Protein AF-A0A376IZP6-F1 (afdb_monomer_lite)

InterPro domains:
  IPR001303 Class II aldolase/adducin N-terminal [PF00596] (39-88)
  IPR036409 Class II aldolase/adducin N-terminal domain superfamily [G3DSA:3.40.225.10] (9-110)
  IPR036409 Class II aldolase/adducin N-terminal domain superfamily [SSF53639] (37-109)
  IPR050197 Aldolase class II family, sugar metabolism enzymes [PTHR22789] (29-108)

Foldseek 3Di:
DDDPPPPPCPVPNVPPPPAEAEDAPPPPVPAPVRDADPPPPVVVVVVCVVCVVPHQKYQRVPPGIDGDDPDPVRRVVVVVVVVVVVVVCVVCPPPDDDDDDPVSVVVVVD

Sequence (110 aa):
MVDGAFLPARAGQQQRYSSVHTIRGDADGKCPAGALLPTGDKRIAQDLAELAADNQAFLLANHGPVVCGESLQEAANNMEELEETAKLIFILGDRPIRYLTAGEIAELRS

Structure (mmCIF, N/CA/C/O backbone):
data_AF-A0A376IZP6-F1
#
_entry.id   AF-A0A376IZP6-F1
#
loop_
_atom_site.group_PDB
_atom_site.id
_atom_site.type_symbol
_atom_site.label_atom_id
_atom_site.label_alt_id
_atom_site.label_comp_id
_atom_site.label_asym_id
_atom_site.label_entity_id
_atom_site.label_seq_id
_atom_site.pdbx_PDB_ins_code
_atom_site.Cartn_x
_atom_site.Cartn_y
_atom_site.Cartn_z
_atom_site.occupancy
_atom_site.B_iso_or_equiv
_atom_site.auth_seq_id
_atom_site.auth_comp_id
_atom_site.auth_asym_id
_atom_site.auth_atom_id
_atom_site.pdbx_PDB_model_num
ATOM 1 N N . MET A 1 1 ? 20.760 -18.904 -16.071 1.00 33.94 1 MET A N 1
ATOM 2 C CA . MET A 1 1 ? 21.422 -18.217 -14.940 1.00 33.94 1 MET A CA 1
ATOM 3 C C . MET A 1 1 ? 21.884 -16.883 -15.510 1.00 33.94 1 MET A C 1
ATOM 5 O O . MET A 1 1 ? 22.925 -16.839 -16.133 1.00 33.94 1 MET A O 1
ATOM 9 N N . VAL A 1 2 ? 21.058 -15.847 -15.598 1.00 30.42 2 VAL A N 1
ATOM 10 C CA . VAL A 1 2 ? 20.126 -15.260 -14.628 1.00 30.42 2 VAL A CA 1
ATOM 11 C C . VAL A 1 2 ? 18.837 -14.822 -15.341 1.00 30.42 2 VAL A C 1
ATOM 13 O O . VAL A 1 2 ? 18.916 -14.214 -16.398 1.00 30.42 2 VAL A O 1
ATOM 16 N N . ASP A 1 3 ? 17.670 -15.154 -14.791 1.00 23.91 3 ASP A N 1
ATOM 17 C CA . ASP A 1 3 ? 16.386 -14.592 -15.235 1.00 23.91 3 ASP A CA 1
ATOM 18 C C . ASP A 1 3 ? 15.512 -14.417 -13.989 1.00 23.91 3 ASP A C 1
ATOM 20 O O . ASP A 1 3 ? 14.735 -15.283 -13.593 1.00 23.91 3 ASP A O 1
ATOM 24 N N . GLY A 1 4 ? 15.808 -13.347 -13.252 1.00 25.30 4 GLY A N 1
ATOM 25 C CA . GLY A 1 4 ? 15.104 -12.941 -12.038 1.00 25.30 4 GLY A CA 1
ATOM 26 C C . GLY A 1 4 ? 13.937 -12.028 -12.381 1.00 25.30 4 GLY A C 1
ATOM 27 O O . GLY A 1 4 ? 13.827 -10.939 -11.823 1.00 25.30 4 GLY A O 1
ATOM 28 N N . ALA A 1 5 ? 13.104 -12.443 -13.336 1.00 26.23 5 ALA A N 1
ATOM 29 C CA . ALA A 1 5 ? 11.815 -11.823 -13.561 1.00 26.23 5 ALA A CA 1
ATOM 30 C C . ALA A 1 5 ? 11.009 -11.955 -12.266 1.00 26.23 5 ALA A C 1
ATOM 32 O O . ALA A 1 5 ? 10.703 -13.064 -11.819 1.00 26.23 5 ALA A O 1
ATOM 33 N N . PHE A 1 6 ? 10.690 -10.812 -11.656 1.00 36.03 6 PHE A N 1
ATOM 34 C CA . PHE A 1 6 ? 9.543 -10.671 -10.770 1.00 36.03 6 PHE A CA 1
ATOM 35 C C . PHE A 1 6 ? 8.425 -11.556 -11.325 1.00 36.03 6 PHE A C 1
ATOM 37 O O . PHE A 1 6 ? 8.040 -11.383 -12.487 1.00 36.03 6 PHE A O 1
ATOM 44 N N . LEU A 1 7 ? 8.022 -12.571 -10.546 1.00 31.02 7 LEU A N 1
ATOM 45 C CA . LEU A 1 7 ? 7.051 -13.581 -10.959 1.00 31.02 7 LEU A CA 1
ATOM 46 C C . LEU A 1 7 ? 5.928 -12.891 -11.740 1.00 31.02 7 LEU A C 1
ATOM 48 O O . LEU A 1 7 ? 5.361 -11.925 -11.219 1.00 31.02 7 LEU A O 1
ATOM 52 N N . PRO A 1 8 ? 5.586 -13.343 -12.963 1.00 30.98 8 PRO A N 1
ATOM 53 C CA . PRO A 1 8 ? 4.397 -12.836 -13.613 1.00 30.98 8 PRO A CA 1
ATOM 54 C C . PRO A 1 8 ? 3.257 -13.139 -12.650 1.00 30.98 8 PRO A C 1
ATOM 56 O O . PRO A 1 8 ? 2.948 -14.306 -12.397 1.00 30.98 8 PRO A O 1
ATOM 59 N N . ALA A 1 9 ? 2.677 -12.092 -12.058 1.00 37.28 9 ALA A N 1
ATOM 60 C CA . ALA A 1 9 ? 1.413 -12.201 -11.362 1.00 37.28 9 ALA A CA 1
ATOM 61 C C . ALA A 1 9 ? 0.488 -12.926 -12.339 1.00 37.28 9 ALA A C 1
ATOM 63 O O . ALA A 1 9 ? 0.156 -12.389 -13.399 1.00 37.28 9 ALA A O 1
ATOM 64 N N . ARG A 1 10 ? 0.193 -14.200 -12.050 1.00 34.78 10 ARG A N 1
ATOM 65 C CA . ARG A 1 10 ? -0.619 -15.035 -12.933 1.00 34.78 10 ARG A CA 1
ATOM 66 C C . ARG A 1 10 ? -1.898 -14.250 -13.188 1.00 34.78 10 ARG A C 1
ATOM 68 O O . ARG A 1 10 ? -2.506 -13.777 -12.225 1.00 34.78 10 ARG A O 1
ATOM 75 N N . ALA A 1 11 ? -2.248 -14.056 -14.460 1.00 29.05 11 ALA A N 1
ATOM 76 C CA . ALA A 1 11 ? -3.455 -13.347 -14.869 1.00 29.05 11 ALA A CA 1
ATOM 77 C C . ALA A 1 11 ? -4.636 -13.865 -14.027 1.00 29.05 11 ALA A C 1
ATOM 79 O O . ALA A 1 11 ? -5.023 -15.025 -14.146 1.00 29.05 11 ALA A O 1
ATOM 80 N N . GLY 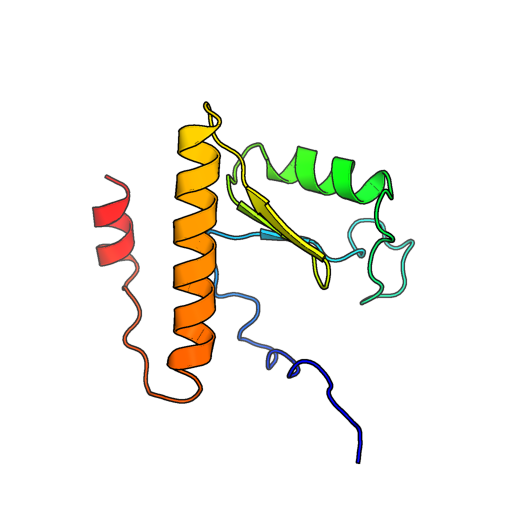A 1 12 ? -5.099 -13.047 -13.075 1.00 31.80 12 GLY A N 1
ATOM 81 C CA . GLY A 1 12 ? -6.050 -13.451 -12.030 1.00 31.80 12 GLY A CA 1
ATOM 82 C C . GLY A 1 12 ? -5.682 -13.040 -10.596 1.00 31.80 12 GLY A C 1
ATOM 83 O O . GLY A 1 12 ? -6.588 -12.831 -9.794 1.00 31.80 12 GLY A O 1
ATOM 84 N N . GLN A 1 13 ? -4.398 -12.857 -10.259 1.00 36.00 13 GLN A N 1
ATOM 85 C CA . GLN A 1 13 ? -3.979 -12.391 -8.919 1.00 36.00 13 GLN A CA 1
ATOM 86 C C . GLN A 1 13 ? -3.807 -10.871 -8.798 1.00 36.00 13 GLN A C 1
ATOM 88 O O . GLN A 1 13 ? -3.773 -10.344 -7.691 1.00 36.00 13 GLN A O 1
ATOM 93 N N . GLN A 1 14 ? -3.770 -10.151 -9.921 1.00 36.47 14 GLN A N 1
ATOM 94 C CA . GLN A 1 14 ? -3.681 -8.686 -9.937 1.00 36.47 14 GLN A CA 1
ATOM 95 C C . GLN A 1 14 ? -4.940 -7.997 -9.365 1.00 36.47 14 GLN A C 1
ATOM 97 O O . GLN A 1 14 ? -4.873 -6.842 -8.975 1.00 36.47 14 GLN A O 1
ATOM 102 N N . GLN A 1 15 ? -6.076 -8.704 -9.321 1.00 33.31 15 GLN A N 1
ATOM 103 C CA . GLN A 1 15 ? -7.417 -8.153 -9.068 1.00 33.31 15 GLN A CA 1
ATOM 104 C C . GLN A 1 15 ? -7.921 -8.343 -7.622 1.00 33.31 15 GLN A C 1
ATOM 106 O O . GLN A 1 15 ? -9.122 -8.259 -7.380 1.00 33.31 15 GLN A O 1
ATOM 111 N N . ARG A 1 16 ? -7.059 -8.698 -6.658 1.00 41.09 16 ARG A N 1
ATOM 112 C CA . ARG A 1 16 ? -7.510 -9.151 -5.320 1.00 41.09 16 ARG A CA 1
ATOM 113 C C . ARG A 1 16 ? -6.963 -8.369 -4.123 1.00 41.09 16 ARG A C 1
ATOM 115 O O . ARG A 1 16 ? -7.186 -8.788 -2.993 1.00 41.09 16 ARG A O 1
ATOM 122 N N . TYR A 1 17 ? -6.324 -7.224 -4.355 1.00 46.72 17 TYR A N 1
ATOM 123 C CA . TYR A 1 17 ? -5.944 -6.273 -3.304 1.00 46.72 17 TYR A CA 1
ATOM 124 C C . TYR A 1 17 ? -6.859 -5.054 -3.406 1.00 46.72 17 TYR A C 1
ATOM 126 O O . TYR A 1 17 ? -6.556 -4.095 -4.103 1.00 46.72 17 TYR A O 1
ATOM 134 N N . SER A 1 18 ? -8.032 -5.117 -2.776 1.00 46.56 18 SER A N 1
ATOM 135 C CA . SER A 1 18 ? -9.075 -4.093 -2.939 1.00 46.56 18 SER A CA 1
ATOM 136 C C . SER A 1 18 ? -8.773 -2.755 -2.253 1.00 46.56 18 SER A C 1
ATOM 138 O O . SER A 1 18 ? -9.566 -1.836 -2.396 1.00 46.56 18 SER A O 1
ATOM 140 N N . SER A 1 19 ? -7.696 -2.654 -1.467 1.00 54.56 19 SER A N 1
ATOM 141 C CA . SER A 1 19 ? -7.342 -1.450 -0.697 1.00 54.56 19 SER A CA 1
ATOM 142 C C . SER A 1 19 ? -6.040 -0.775 -1.134 1.00 54.56 19 SER A C 1
ATOM 144 O O . SER A 1 19 ? -5.721 0.289 -0.614 1.00 54.56 19 SER A O 1
ATOM 146 N N . VAL A 1 20 ? -5.277 -1.375 -2.057 1.00 57.25 20 VAL A N 1
ATOM 147 C CA . VAL A 1 20 ? -4.001 -0.820 -2.534 1.00 57.25 20 VAL A CA 1
ATOM 148 C C . VAL A 1 20 ? -4.057 -0.705 -4.044 1.00 57.25 20 VAL A C 1
ATOM 150 O O . VAL A 1 20 ? -4.048 -1.708 -4.762 1.00 57.25 20 VAL A O 1
ATOM 153 N N . HIS A 1 21 ? -4.089 0.529 -4.535 1.00 66.12 21 HIS A N 1
ATOM 154 C CA . HIS A 1 21 ? -4.089 0.778 -5.968 1.00 66.12 21 HIS A CA 1
ATOM 155 C C . HIS A 1 21 ? -2.671 0.681 -6.525 1.00 66.12 21 HIS A C 1
ATOM 157 O O . HIS A 1 21 ? -1.738 1.324 -6.043 1.00 66.12 21 HIS A O 1
ATOM 163 N N . THR A 1 22 ? -2.498 -0.146 -7.555 1.00 64.25 22 THR A N 1
ATOM 164 C CA . THR A 1 22 ? -1.223 -0.255 -8.269 1.00 64.25 22 THR A CA 1
ATOM 165 C C . THR A 1 22 ? -1.229 0.695 -9.455 1.00 64.25 22 THR A C 1
ATOM 167 O O . THR A 1 22 ? -2.063 0.543 -10.346 1.00 64.25 22 THR A O 1
ATOM 170 N N . ILE A 1 23 ? -0.275 1.623 -9.500 1.00 64.06 23 ILE A N 1
ATOM 171 C CA . ILE A 1 23 ? -0.102 2.524 -10.643 1.00 64.06 23 ILE A CA 1
ATOM 172 C C . ILE A 1 23 ? 0.889 1.885 -11.618 1.00 64.06 23 ILE A C 1
ATOM 174 O O . ILE A 1 23 ? 2.039 1.583 -11.274 1.00 64.06 23 ILE A O 1
ATOM 178 N N . ARG A 1 24 ? 0.418 1.653 -12.844 1.00 61.78 24 ARG A N 1
ATOM 179 C CA . ARG A 1 24 ? 1.222 1.282 -14.012 1.00 61.78 24 ARG A CA 1
ATOM 180 C C . ARG A 1 24 ? 1.181 2.452 -14.988 1.00 61.78 24 ARG A C 1
ATOM 182 O O . ARG A 1 24 ? 0.218 3.202 -15.009 1.00 61.78 24 ARG A O 1
ATOM 189 N N . GLY A 1 25 ? 2.243 2.643 -15.765 1.00 54.06 25 GLY A N 1
ATOM 190 C CA . GLY A 1 25 ? 2.386 3.814 -16.634 1.00 54.06 25 GLY A CA 1
ATOM 191 C C . GLY A 1 25 ? 1.488 3.826 -17.873 1.00 54.06 25 GLY A C 1
ATOM 192 O O . GLY A 1 25 ? 1.923 4.329 -18.900 1.00 54.06 25 GLY A O 1
ATOM 193 N N . ASP A 1 26 ? 0.290 3.247 -17.839 1.00 52.59 26 ASP A N 1
ATOM 194 C CA . ASP A 1 26 ? -0.554 2.990 -19.009 1.00 52.59 26 ASP A CA 1
ATOM 195 C C . ASP A 1 26 ? -1.825 3.853 -19.114 1.00 52.59 26 ASP A C 1
ATOM 197 O O . ASP A 1 26 ? -2.514 3.750 -20.130 1.00 52.59 26 ASP A 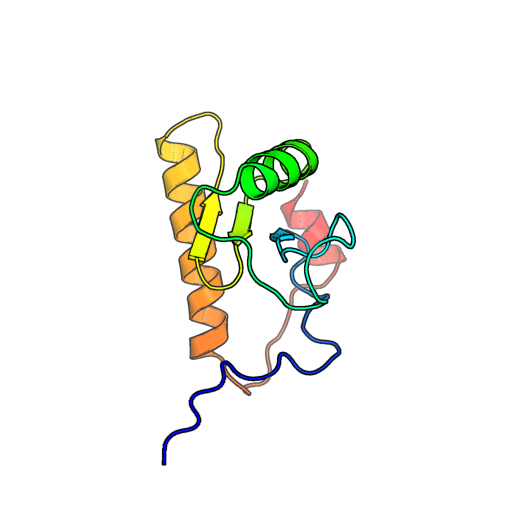O 1
ATOM 201 N N . ALA A 1 27 ? -2.0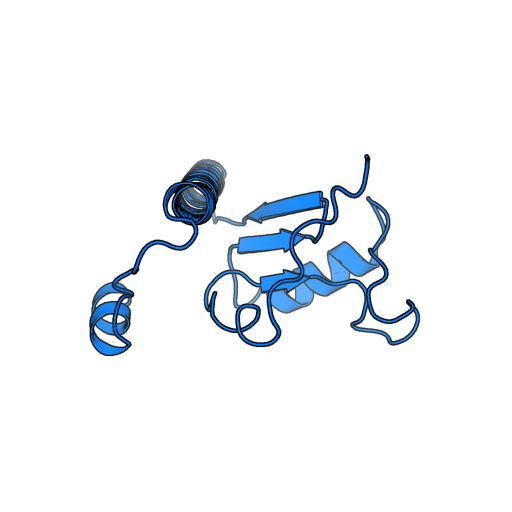91 4.763 -18.168 1.00 46.25 27 ALA A N 1
ATOM 202 C CA . ALA A 1 27 ? -3.328 5.560 -18.137 1.00 46.25 27 ALA A CA 1
ATOM 203 C C . ALA A 1 27 ? -3.582 6.412 -19.408 1.00 46.25 27 ALA A C 1
ATOM 205 O O . ALA A 1 27 ? -4.727 6.581 -19.818 1.00 46.25 27 ALA A O 1
ATOM 206 N N . ASP A 1 28 ? -2.528 6.859 -20.106 1.00 44.38 28 ASP A N 1
ATOM 207 C CA . ASP A 1 28 ? -2.639 7.815 -21.226 1.00 44.38 28 ASP A CA 1
ATOM 208 C C . ASP A 1 28 ? -2.391 7.234 -22.634 1.00 44.38 28 ASP A C 1
ATOM 210 O O . ASP A 1 28 ? -2.331 7.979 -23.617 1.00 44.38 28 ASP A O 1
ATOM 214 N N . GLY A 1 29 ? -2.121 5.931 -22.774 1.00 38.69 29 GLY A N 1
ATOM 215 C CA . GLY A 1 29 ? -1.782 5.323 -24.076 1.00 38.69 29 GLY A CA 1
ATOM 216 C C . GLY A 1 29 ? -0.488 5.839 -24.746 1.00 38.69 29 GLY A C 1
ATOM 217 O O . GLY A 1 29 ? -0.186 5.466 -25.878 1.00 38.69 29 GLY A O 1
ATOM 218 N N . LYS A 1 30 ? 0.302 6.686 -24.068 1.00 45.47 30 LYS A N 1
ATOM 219 C CA . LYS A 1 30 ? 1.590 7.232 -24.557 1.00 45.47 30 LYS A CA 1
ATOM 220 C C . LYS A 1 30 ? 2.819 6.434 -24.124 1.00 45.47 30 LYS A C 1
ATOM 222 O O . LYS A 1 30 ? 3.921 6.702 -24.599 1.00 45.47 30 LYS A O 1
ATOM 227 N N . CYS A 1 31 ? 2.640 5.467 -23.236 1.00 38.50 31 CYS A N 1
ATOM 228 C CA . CYS A 1 31 ? 3.675 4.542 -22.805 1.00 38.50 31 CYS A CA 1
ATOM 229 C C . CYS A 1 31 ? 3.308 3.141 -23.314 1.00 38.50 31 CYS A C 1
ATOM 231 O O . CYS A 1 31 ? 2.135 2.772 -23.244 1.00 38.50 31 CYS A O 1
ATOM 233 N N . PRO A 1 32 ? 4.265 2.365 -23.862 1.00 44.75 32 PRO A N 1
ATOM 234 C CA . PRO A 1 32 ? 3.979 1.000 -24.289 1.00 44.75 32 PRO A CA 1
ATOM 235 C C . PRO A 1 32 ? 3.359 0.231 -23.120 1.00 44.75 32 PRO A C 1
ATOM 237 O O . PRO A 1 32 ? 3.818 0.384 -21.992 1.00 44.75 32 PRO A O 1
ATOM 240 N N . ALA A 1 33 ? 2.310 -0.557 -23.369 1.00 43.50 33 ALA A N 1
ATOM 241 C CA . ALA A 1 33 ? 1.628 -1.321 -22.327 1.00 43.50 33 ALA A CA 1
ATOM 242 C C . ALA A 1 33 ? 2.655 -2.125 -21.505 1.00 43.50 33 ALA A C 1
ATOM 244 O O . ALA A 1 33 ? 3.371 -2.966 -22.049 1.00 43.50 33 ALA A O 1
ATOM 245 N N . GLY A 1 34 ? 2.765 -1.815 -20.210 1.00 51.16 34 GLY A N 1
ATOM 246 C CA . GLY A 1 34 ? 3.773 -2.391 -19.310 1.00 51.16 34 GLY A CA 1
ATOM 247 C C . GLY A 1 34 ? 5.034 -1.547 -19.078 1.00 51.16 34 GLY A C 1
ATOM 248 O O . GLY A 1 34 ? 5.894 -1.962 -18.303 1.00 51.16 34 GLY A O 1
ATOM 249 N N . ALA A 1 35 ? 5.162 -0.370 -19.692 1.00 53.66 35 ALA A N 1
ATOM 250 C CA . ALA A 1 35 ? 6.261 0.551 -19.426 1.00 53.66 35 ALA A CA 1
ATOM 251 C C . ALA A 1 35 ? 6.046 1.317 -18.115 1.00 53.66 35 ALA A C 1
ATOM 253 O O . ALA A 1 35 ? 4.965 1.824 -17.820 1.00 53.66 35 ALA A O 1
ATOM 254 N N . LEU A 1 36 ? 7.114 1.393 -17.327 1.00 62.41 36 LEU A N 1
ATOM 255 C CA . LEU A 1 36 ? 7.145 2.074 -16.038 1.00 62.41 36 LEU A CA 1
ATOM 256 C C . LEU A 1 36 ? 7.358 3.570 -16.250 1.00 62.41 36 LEU A C 1
ATOM 258 O O . LEU A 1 36 ? 8.112 3.976 -17.138 1.00 62.41 36 LEU A O 1
ATOM 262 N N . LEU A 1 37 ? 6.736 4.384 -15.402 1.00 65.06 37 LEU A N 1
ATOM 263 C CA . LEU A 1 37 ? 7.029 5.810 -15.360 1.00 65.06 37 LEU A CA 1
ATOM 264 C C . LEU A 1 37 ? 8.412 6.023 -14.714 1.00 65.06 37 LEU A C 1
ATOM 266 O O . LEU A 1 37 ? 8.688 5.422 -13.668 1.00 65.06 37 LEU A O 1
ATOM 270 N N . PRO A 1 38 ? 9.293 6.848 -15.310 1.00 74.75 38 PRO A N 1
ATOM 271 C CA . PRO A 1 38 ? 10.538 7.262 -14.671 1.00 74.75 38 PRO A CA 1
ATOM 272 C C . PRO A 1 38 ? 10.278 7.944 -13.323 1.00 74.75 38 PRO A C 1
ATOM 274 O O . PRO A 1 38 ? 9.287 8.658 -13.162 1.00 74.75 38 PRO A O 1
ATOM 277 N N . THR A 1 39 ? 11.187 7.781 -12.361 1.00 73.00 39 THR A N 1
ATOM 278 C CA . THR A 1 39 ? 11.099 8.489 -11.076 1.00 73.00 39 THR A CA 1
ATOM 279 C C . THR A 1 39 ? 11.077 10.002 -11.313 1.00 73.00 39 THR A C 1
ATOM 281 O O . THR A 1 39 ? 11.943 10.538 -12.003 1.00 73.00 39 THR A O 1
ATOM 284 N N . GLY A 1 40 ? 10.088 10.695 -10.745 1.00 75.25 40 GLY A N 1
ATOM 285 C CA . GLY A 1 40 ? 9.909 12.140 -10.928 1.00 75.25 40 GLY A CA 1
ATOM 286 C C . GLY A 1 40 ? 9.131 12.545 -12.187 1.00 75.25 40 GLY A C 1
ATOM 287 O O . GLY A 1 40 ? 9.011 13.740 -12.458 1.00 75.25 40 GLY A O 1
ATOM 288 N N . ASP A 1 41 ? 8.578 11.593 -12.948 1.00 82.12 41 ASP A N 1
ATOM 289 C CA . ASP A 1 41 ? 7.632 11.899 -14.024 1.00 82.12 41 ASP A CA 1
ATOM 290 C C . ASP A 1 41 ? 6.340 12.500 -13.444 1.00 82.12 41 ASP A C 1
ATOM 292 O O . ASP A 1 41 ? 5.746 11.964 -12.507 1.00 82.12 41 ASP A O 1
ATOM 296 N N . LYS A 1 42 ? 5.885 13.620 -14.018 1.00 81.94 42 LYS A N 1
ATOM 297 C CA . LYS A 1 42 ? 4.685 14.342 -13.566 1.00 81.94 42 LYS A CA 1
ATOM 298 C C . LYS A 1 42 ? 3.418 13.494 -13.641 1.00 81.94 42 LYS A C 1
ATOM 300 O O . LYS A 1 42 ? 2.499 13.743 -12.868 1.00 81.94 42 LYS A O 1
ATOM 305 N N . ARG A 1 43 ? 3.385 12.495 -14.526 1.00 77.94 43 ARG A N 1
ATOM 306 C CA . ARG A 1 43 ? 2.255 11.567 -14.659 1.00 77.94 43 ARG A CA 1
ATOM 307 C C . ARG A 1 43 ? 2.026 10.746 -13.394 1.00 77.94 43 ARG A C 1
ATOM 309 O O . ARG A 1 43 ? 0.886 10.557 -13.012 1.00 77.94 43 ARG A O 1
ATOM 316 N N . ILE A 1 44 ? 3.092 10.402 -12.659 1.00 78.00 44 ILE A N 1
ATOM 317 C CA . ILE A 1 44 ? 2.965 9.721 -11.359 1.00 78.00 44 ILE A CA 1
ATOM 318 C C . ILE A 1 44 ? 2.140 10.578 -10.393 1.00 78.00 44 ILE A C 1
ATOM 320 O O . ILE A 1 44 ? 1.271 10.069 -9.698 1.00 78.00 44 ILE A O 1
ATOM 324 N N . ALA A 1 45 ? 2.398 11.888 -10.354 1.00 80.50 45 ALA A N 1
ATOM 325 C CA . ALA A 1 45 ? 1.664 12.798 -9.482 1.00 80.50 45 ALA A CA 1
ATOM 326 C C . ALA A 1 45 ? 0.205 12.994 -9.928 1.00 80.50 45 ALA A C 1
ATOM 328 O O . ALA A 1 45 ? -0.654 13.189 -9.076 1.00 80.50 45 ALA A O 1
ATOM 329 N N . GLN A 1 46 ? -0.072 12.942 -11.235 1.00 82.00 46 GLN A N 1
ATOM 330 C CA . GLN A 1 46 ? -1.431 13.025 -11.781 1.00 82.00 46 GLN A CA 1
ATOM 331 C C . GLN A 1 46 ? -2.240 11.777 -11.415 1.00 82.00 46 GLN A C 1
ATOM 333 O O . GLN A 1 46 ? -3.288 11.908 -10.790 1.00 82.00 46 GLN A O 1
ATOM 338 N N . ASP A 1 47 ? -1.692 10.589 -11.680 1.00 79.31 47 ASP A N 1
ATOM 339 C CA . ASP A 1 47 ? -2.320 9.306 -11.345 1.00 79.31 47 ASP A CA 1
ATOM 340 C C . ASP A 1 47 ? -2.568 9.181 -9.833 1.00 79.31 47 ASP A C 1
ATOM 342 O O . ASP A 1 47 ? -3.637 8.758 -9.392 1.00 79.31 47 ASP A O 1
ATOM 346 N N . LEU A 1 48 ? -1.591 9.591 -9.013 1.00 80.38 48 LEU A N 1
ATOM 347 C CA . LEU A 1 48 ? -1.750 9.624 -7.559 1.00 80.38 48 LEU A CA 1
ATOM 348 C C . LEU A 1 48 ? -2.850 10.598 -7.133 1.00 80.38 48 LEU A C 1
ATOM 350 O O . LEU A 1 48 ? -3.652 10.250 -6.275 1.00 80.38 48 LEU A O 1
ATOM 354 N N . ALA A 1 49 ? -2.906 11.800 -7.713 1.00 82.31 49 ALA A N 1
ATOM 355 C CA . ALA A 1 49 ? -3.909 12.798 -7.350 1.00 82.31 49 ALA A CA 1
ATOM 356 C C . ALA A 1 49 ? -5.338 12.342 -7.681 1.00 82.31 49 ALA A C 1
ATOM 358 O O . ALA A 1 49 ? -6.251 12.613 -6.904 1.00 82.31 49 ALA A O 1
ATOM 359 N N . GLU A 1 50 ? -5.532 11.636 -8.797 1.00 82.38 50 GLU A N 1
ATOM 360 C CA . GLU A 1 50 ? -6.836 11.083 -9.177 1.00 82.38 50 GLU A CA 1
ATOM 361 C C . GLU A 1 50 ? -7.292 9.971 -8.225 1.00 82.38 50 GLU A C 1
ATOM 363 O O . GLU A 1 50 ? -8.467 9.904 -7.867 1.00 82.38 50 GLU A O 1
ATOM 368 N N . LEU A 1 51 ? -6.368 9.122 -7.771 1.00 78.12 51 LEU A N 1
ATOM 369 C CA . LEU A 1 51 ? -6.689 7.973 -6.920 1.00 78.12 51 LEU A CA 1
ATOM 370 C C . LEU A 1 51 ? -6.692 8.295 -5.414 1.00 78.12 51 LE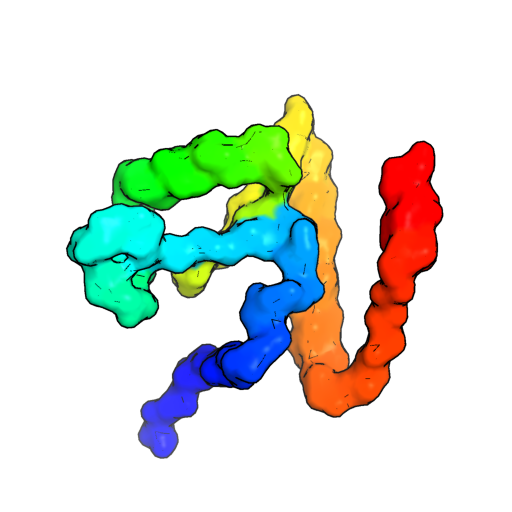U A C 1
ATOM 372 O O . LEU A 1 51 ? -7.284 7.542 -4.636 1.00 78.12 51 LEU A O 1
ATOM 376 N N . ALA A 1 52 ? -6.062 9.400 -5.002 1.00 79.44 52 ALA A N 1
ATOM 377 C CA . ALA A 1 52 ? -5.968 9.866 -3.613 1.00 79.44 52 ALA A CA 1
ATOM 378 C C . ALA A 1 52 ? -7.303 10.263 -2.980 1.00 79.44 52 ALA A C 1
ATOM 380 O O . ALA A 1 52 ? -7.388 10.316 -1.757 1.00 79.44 52 ALA A O 1
ATOM 381 N N . ALA A 1 53 ? -8.342 10.517 -3.780 1.00 77.81 53 ALA A N 1
ATOM 382 C CA . ALA A 1 53 ? -9.671 10.816 -3.253 1.00 77.81 53 ALA A CA 1
ATOM 383 C C . ALA A 1 53 ? -10.281 9.624 -2.494 1.00 77.81 53 ALA A C 1
ATOM 385 O O . ALA A 1 53 ? -10.940 9.821 -1.476 1.00 77.81 53 ALA A O 1
ATOM 386 N N . ASP A 1 54 ? -10.022 8.402 -2.969 1.00 76.56 54 ASP A N 1
ATOM 387 C CA . ASP A 1 54 ? -10.682 7.185 -2.484 1.00 76.56 54 ASP A CA 1
ATOM 388 C C . ASP A 1 54 ? -9.719 6.205 -1.793 1.00 76.56 54 ASP A C 1
ATOM 390 O O . ASP A 1 54 ? -10.150 5.181 -1.262 1.00 76.56 54 ASP A O 1
ATOM 394 N N . ASN A 1 55 ? -8.409 6.484 -1.805 1.00 79.38 55 ASN A N 1
ATOM 395 C CA . ASN A 1 55 ? -7.381 5.549 -1.351 1.00 79.38 55 ASN A CA 1
ATOM 396 C C . ASN A 1 55 ? -6.294 6.226 -0.520 1.00 79.38 55 ASN A C 1
ATOM 398 O O . ASN A 1 55 ? -5.831 7.318 -0.837 1.00 79.38 55 ASN A O 1
ATOM 402 N N . GLN A 1 56 ? -5.820 5.514 0.502 1.00 81.50 56 GLN A N 1
ATOM 403 C CA . GLN A 1 56 ? -4.743 5.972 1.386 1.00 81.50 56 GLN A CA 1
ATOM 404 C C . GLN A 1 56 ? -3.397 5.277 1.118 1.00 81.50 56 GLN A C 1
ATOM 406 O O . GLN A 1 56 ? -2.394 5.642 1.725 1.00 81.50 56 GLN A O 1
ATOM 411 N N . ALA A 1 57 ? -3.351 4.285 0.223 1.00 83.44 57 ALA A N 1
ATOM 412 C CA . ALA A 1 57 ? -2.151 3.508 -0.071 1.00 83.44 57 ALA A CA 1
ATOM 413 C C . ALA A 1 57 ? -2.041 3.147 -1.560 1.00 83.44 57 ALA A C 1
ATOM 415 O O . ALA A 1 57 ? -2.978 2.635 -2.178 1.00 83.44 57 ALA A O 1
ATOM 416 N N . PHE A 1 58 ? -0.851 3.359 -2.114 1.00 84.44 58 PHE A N 1
ATOM 417 C CA . PHE A 1 58 ? -0.515 3.139 -3.515 1.00 84.44 58 PHE A CA 1
ATOM 418 C C . PHE A 1 58 ? 0.735 2.285 -3.621 1.00 84.44 58 PHE A C 1
ATOM 420 O O . PHE A 1 58 ? 1.684 2.467 -2.861 1.00 84.44 58 PHE A O 1
ATOM 427 N N . LEU A 1 59 ? 0.771 1.393 -4.606 1.00 83.19 59 LEU A N 1
ATOM 428 C CA . LEU A 1 59 ? 1.975 0.656 -4.967 1.00 83.19 59 LEU A CA 1
ATOM 429 C C . LEU A 1 59 ? 2.439 1.103 -6.351 1.00 83.19 59 LEU A C 1
ATOM 431 O O . LEU A 1 59 ? 1.819 0.791 -7.370 1.00 83.19 59 LEU A O 1
ATOM 435 N N . LEU A 1 60 ? 3.546 1.836 -6.392 1.00 81.69 60 LEU A N 1
ATOM 436 C CA . LEU A 1 60 ? 4.186 2.222 -7.638 1.00 81.69 60 LEU A CA 1
ATOM 437 C C . LEU A 1 60 ? 5.026 1.042 -8.125 1.00 81.69 60 LEU A C 1
ATOM 439 O O . LEU A 1 60 ? 5.980 0.621 -7.459 1.00 81.69 60 LEU A O 1
ATOM 443 N N . ALA A 1 61 ? 4.670 0.493 -9.288 1.00 75.06 61 ALA A N 1
ATOM 444 C CA . ALA A 1 61 ? 5.371 -0.657 -9.847 1.00 75.06 61 ALA A CA 1
ATOM 445 C C . ALA A 1 61 ? 6.883 -0.372 -9.930 1.00 75.06 61 ALA A C 1
ATOM 447 O O . ALA A 1 61 ? 7.298 0.632 -10.502 1.00 75.06 61 ALA A O 1
ATOM 448 N N . ASN A 1 62 ? 7.697 -1.252 -9.340 1.00 71.69 62 ASN A N 1
ATOM 449 C CA . ASN A 1 62 ? 9.164 -1.156 -9.279 1.00 71.69 62 ASN A CA 1
ATOM 450 C C . ASN A 1 62 ? 9.752 0.100 -8.601 1.00 71.69 62 ASN A C 1
ATOM 452 O O . ASN A 1 62 ? 10.960 0.302 -8.685 1.00 71.69 62 ASN A O 1
ATOM 456 N N . HIS A 1 63 ? 8.943 0.909 -7.911 1.00 82.25 63 HIS A N 1
ATOM 457 C CA . HIS A 1 63 ? 9.425 2.026 -7.080 1.00 82.25 63 HIS A CA 1
ATOM 458 C C . HIS A 1 63 ? 9.171 1.776 -5.597 1.00 82.25 63 HIS A C 1
ATOM 460 O O . HIS A 1 63 ? 10.003 2.121 -4.765 1.00 82.25 63 HIS A O 1
ATOM 466 N N . GLY A 1 64 ? 8.048 1.137 -5.279 1.00 81.81 64 GLY A N 1
ATOM 467 C CA . GLY A 1 64 ? 7.635 0.878 -3.908 1.00 81.81 64 GLY A CA 1
ATOM 468 C C . GLY A 1 64 ? 6.345 1.609 -3.551 1.00 81.81 64 GLY A C 1
ATOM 469 O O . GLY A 1 64 ? 5.647 2.123 -4.433 1.00 81.81 64 GLY A O 1
ATOM 470 N N . PRO A 1 65 ? 5.972 1.593 -2.270 1.00 88.56 65 PRO A N 1
ATOM 471 C CA . PRO A 1 65 ? 4.691 2.109 -1.842 1.00 88.56 65 PRO A CA 1
ATOM 472 C C . PRO A 1 65 ? 4.719 3.613 -1.544 1.00 88.56 65 PRO A C 1
ATOM 474 O O . PRO A 1 65 ? 5.742 4.186 -1.175 1.00 88.56 65 PRO A O 1
ATOM 477 N N . VAL A 1 66 ? 3.557 4.242 -1.682 1.00 88.50 66 VAL A N 1
ATOM 478 C CA . VAL A 1 66 ? 3.275 5.615 -1.260 1.00 88.50 66 VAL A CA 1
ATOM 479 C C . VAL A 1 66 ? 2.005 5.571 -0.423 1.00 88.50 66 VAL A C 1
ATOM 481 O O . VAL A 1 66 ? 1.004 5.018 -0.870 1.00 88.50 66 VAL A O 1
ATOM 484 N N . VAL A 1 67 ? 2.034 6.136 0.782 1.00 87.94 67 VAL A N 1
ATOM 485 C CA . VAL A 1 67 ? 0.880 6.163 1.692 1.00 87.94 67 VAL A CA 1
ATOM 486 C C . VAL A 1 67 ? 0.545 7.585 2.122 1.00 87.94 67 VAL A C 1
ATOM 488 O O . VAL A 1 67 ? 1.414 8.459 2.172 1.00 87.94 67 VAL A O 1
ATOM 491 N N . CYS A 1 68 ? -0.725 7.807 2.432 1.00 85.44 68 CYS A N 1
ATOM 492 C CA . CYS A 1 68 ? -1.269 9.070 2.907 1.00 85.44 68 CYS A CA 1
ATOM 493 C C . CYS A 1 68 ? -1.874 8.895 4.310 1.00 85.44 68 CYS A C 1
ATOM 495 O O . CYS A 1 68 ? -2.290 7.801 4.692 1.00 85.44 68 CYS A O 1
ATOM 497 N N . GLY A 1 69 ? -1.923 9.987 5.069 1.00 86.12 69 GLY A N 1
ATOM 498 C CA . GLY A 1 69 ? -2.563 10.076 6.383 1.00 86.12 69 GLY A CA 1
ATOM 499 C C . GL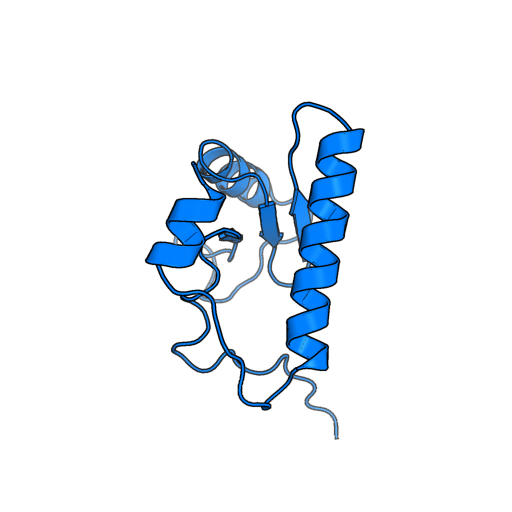Y A 1 69 ? -2.798 11.541 6.748 1.00 86.12 69 GLY A C 1
ATOM 500 O O . GLY A 1 69 ? -2.136 12.427 6.199 1.00 86.12 69 GLY A O 1
ATOM 501 N N . GLU A 1 70 ? -3.729 11.813 7.659 1.00 89.06 70 GLU A N 1
ATOM 502 C CA . GLU A 1 70 ? -4.026 13.167 8.149 1.00 89.06 70 GLU A CA 1
ATOM 503 C C . GLU A 1 70 ? -2.884 13.722 9.014 1.00 89.06 70 GLU A C 1
ATOM 505 O O . GLU A 1 70 ? -2.728 14.934 9.181 1.00 89.06 70 GLU A O 1
ATOM 510 N N . SER A 1 71 ? -2.040 12.829 9.539 1.00 92.75 71 SER A N 1
ATOM 511 C CA . SER A 1 71 ? -0.810 13.155 10.253 1.00 92.75 71 SER A CA 1
ATOM 512 C C . SER A 1 71 ? 0.358 12.285 9.791 1.00 92.75 71 SER A C 1
ATOM 514 O O . SER A 1 71 ? 0.176 11.193 9.254 1.00 92.75 71 SER A O 1
ATOM 516 N N . LEU A 1 72 ? 1.587 12.739 10.058 1.00 93.00 72 LEU A N 1
ATOM 517 C CA . LEU A 1 72 ? 2.786 11.940 9.786 1.00 93.00 72 LEU A CA 1
ATOM 518 C C . LEU A 1 72 ? 2.768 10.603 10.542 1.00 93.00 72 LEU A C 1
ATOM 520 O O . LEU A 1 72 ? 3.208 9.596 10.000 1.00 93.00 72 LEU A O 1
ATOM 524 N N . GLN A 1 73 ? 2.251 10.592 11.775 1.00 93.19 73 GLN A N 1
ATOM 525 C CA . GLN A 1 73 ? 2.147 9.373 12.575 1.00 93.19 73 GLN A CA 1
ATOM 526 C C . GLN A 1 73 ? 1.175 8.376 11.944 1.00 93.19 73 GLN A C 1
ATOM 528 O O . GLN A 1 73 ? 1.481 7.195 11.856 1.00 93.19 73 GLN A O 1
ATOM 533 N N . GLU A 1 74 ? 0.021 8.850 11.481 1.00 89.06 74 GLU A N 1
ATOM 534 C CA . GLU A 1 74 ? -0.951 8.006 10.789 1.00 89.06 74 GLU A CA 1
ATOM 535 C C . GLU A 1 74 ? -0.381 7.461 9.477 1.00 89.06 74 GLU A C 1
ATOM 537 O O . GLU A 1 74 ? -0.462 6.265 9.227 1.00 89.06 74 GLU A O 1
ATOM 542 N N . ALA A 1 75 ? 0.278 8.306 8.678 1.00 89.12 75 ALA A N 1
ATOM 543 C CA . ALA A 1 75 ? 0.939 7.864 7.455 1.00 89.12 75 ALA A CA 1
ATOM 544 C C . ALA A 1 75 ? 2.030 6.815 7.739 1.00 89.12 75 ALA A C 1
ATOM 546 O O . ALA A 1 75 ? 2.144 5.838 7.005 1.00 89.12 75 ALA A O 1
ATOM 547 N N . ALA A 1 76 ? 2.807 6.979 8.815 1.00 91.75 76 ALA A N 1
ATOM 548 C CA . ALA A 1 76 ? 3.801 5.993 9.234 1.00 91.75 76 ALA A CA 1
ATOM 549 C C . ALA A 1 76 ? 3.151 4.664 9.651 1.00 91.75 76 ALA A C 1
ATOM 551 O O . ALA A 1 76 ? 3.585 3.614 9.190 1.00 91.75 76 ALA A O 1
ATOM 552 N N . ASN A 1 77 ? 2.072 4.702 10.437 1.00 89.88 77 ASN A N 1
ATOM 553 C CA . ASN A 1 77 ? 1.336 3.496 10.826 1.00 89.88 77 ASN A CA 1
ATOM 554 C C . ASN A 1 77 ? 0.762 2.777 9.592 1.00 89.88 77 ASN A C 1
ATOM 556 O O . ASN A 1 77 ? 0.919 1.569 9.442 1.00 89.88 77 ASN A O 1
ATOM 560 N N . ASN A 1 78 ? 0.163 3.527 8.661 1.00 87.69 78 ASN A N 1
ATOM 561 C CA . ASN A 1 78 ? -0.352 2.988 7.400 1.00 87.69 78 ASN A CA 1
ATOM 562 C C . ASN A 1 78 ? 0.767 2.346 6.565 1.00 87.69 78 ASN A C 1
ATOM 564 O O . ASN A 1 78 ? 0.547 1.330 5.904 1.00 87.69 78 ASN A O 1
ATOM 568 N N . MET A 1 79 ? 1.974 2.923 6.606 1.00 91.31 79 MET A N 1
ATOM 569 C CA . MET A 1 79 ? 3.146 2.365 5.937 1.00 91.31 79 MET A CA 1
ATOM 570 C C . MET A 1 79 ? 3.540 1.005 6.530 1.00 91.31 79 MET A C 1
ATOM 572 O O . MET A 1 79 ? 3.795 0.056 5.789 1.00 91.31 79 MET A O 1
ATOM 576 N N . GLU A 1 80 ? 3.587 0.915 7.859 1.00 91.50 80 GLU A N 1
ATOM 577 C CA . GLU A 1 80 ? 3.950 -0.305 8.588 1.00 91.50 80 GLU A CA 1
ATOM 578 C C . GLU A 1 80 ? 2.954 -1.439 8.322 1.00 91.50 80 GLU A C 1
ATOM 580 O O . GLU A 1 80 ? 3.363 -2.551 7.983 1.00 91.50 80 GLU A O 1
ATOM 585 N N . GLU A 1 81 ? 1.652 -1.149 8.389 1.00 89.94 81 GLU A N 1
ATOM 586 C CA . GLU A 1 81 ? 0.589 -2.123 8.114 1.00 89.94 81 GLU A CA 1
ATOM 587 C C . GLU A 1 81 ? 0.652 -2.653 6.674 1.00 89.94 81 GLU A C 1
ATOM 589 O O . GLU A 1 81 ? 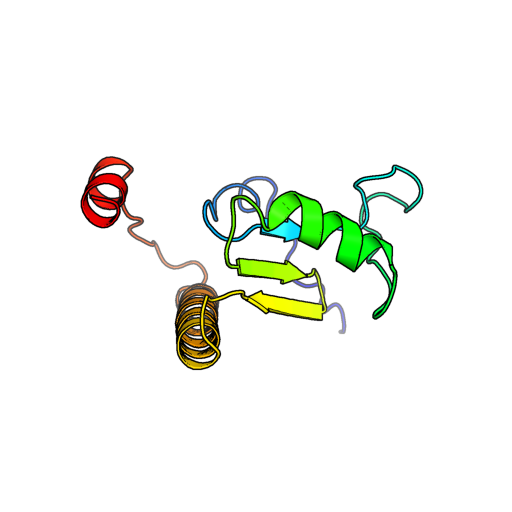0.484 -3.854 6.419 1.00 89.94 81 GLU A O 1
ATOM 594 N N . LEU A 1 82 ? 0.937 -1.766 5.715 1.00 88.06 82 LEU A N 1
ATOM 595 C CA . LEU A 1 82 ? 1.086 -2.142 4.313 1.00 88.06 82 LEU A CA 1
ATOM 596 C C . LEU A 1 82 ? 2.290 -3.069 4.100 1.00 88.06 82 LEU A C 1
ATOM 598 O O . LEU A 1 82 ? 2.167 -4.080 3.405 1.00 88.06 82 LEU A O 1
ATOM 602 N N . GLU A 1 83 ? 3.436 -2.748 4.700 1.00 91.31 83 GLU A N 1
ATOM 603 C CA . GLU A 1 83 ? 4.660 -3.541 4.569 1.00 91.31 83 GLU A CA 1
ATOM 604 C C . GLU A 1 83 ? 4.527 -4.910 5.251 1.00 91.31 83 GLU A C 1
ATOM 606 O O . GLU A 1 83 ? 4.892 -5.928 4.660 1.00 91.31 83 GLU A O 1
ATOM 611 N N . GLU A 1 84 ? 3.945 -4.985 6.453 1.00 91.38 84 GLU A N 1
ATOM 612 C CA . GLU A 1 84 ? 3.757 -6.272 7.133 1.00 91.38 84 GLU A CA 1
ATOM 613 C C . GLU A 1 84 ? 2.743 -7.148 6.376 1.00 91.38 84 GLU A C 1
ATOM 615 O O . GLU A 1 84 ? 2.959 -8.353 6.212 1.00 91.38 84 GLU A O 1
ATOM 620 N N . THR A 1 85 ? 1.701 -6.547 5.789 1.00 86.06 85 THR A N 1
ATOM 621 C CA . THR A 1 85 ? 0.777 -7.252 4.886 1.00 86.06 85 THR A CA 1
ATOM 622 C C . THR A 1 85 ? 1.489 -7.765 3.630 1.00 86.06 85 THR A C 1
ATOM 624 O O . THR A 1 85 ? 1.295 -8.918 3.232 1.00 86.06 85 THR A O 1
ATOM 627 N N . ALA A 1 86 ? 2.350 -6.953 3.010 1.00 86.44 86 ALA A N 1
ATOM 628 C CA . ALA A 1 86 ? 3.129 -7.361 1.843 1.00 86.44 86 ALA A CA 1
ATOM 629 C C . ALA A 1 86 ? 4.074 -8.523 2.180 1.00 86.44 86 ALA A C 1
ATOM 631 O O . ALA A 1 86 ? 4.147 -9.524 1.462 1.00 86.44 86 ALA A O 1
ATOM 632 N N . LYS A 1 87 ? 4.746 -8.442 3.325 1.00 87.31 87 LYS A N 1
ATOM 633 C CA . LYS A 1 87 ? 5.633 -9.482 3.843 1.00 87.31 87 LYS A CA 1
ATOM 634 C C . LYS A 1 87 ? 4.891 -10.786 4.127 1.00 87.31 87 LYS A C 1
ATOM 636 O O . LYS A 1 87 ? 5.427 -11.851 3.816 1.00 87.31 87 LYS A O 1
ATOM 641 N N . LEU A 1 88 ? 3.658 -10.737 4.643 1.00 86.62 88 LEU A N 1
ATOM 642 C CA . LEU A 1 88 ? 2.824 -11.931 4.817 1.00 86.62 88 LEU A CA 1
ATOM 643 C C . LEU A 1 88 ? 2.618 -12.677 3.495 1.00 86.62 88 LEU A C 1
ATOM 645 O O . LEU A 1 88 ? 2.685 -13.903 3.492 1.00 86.62 88 LEU A O 1
ATOM 649 N N . ILE A 1 89 ? 2.444 -11.977 2.371 1.00 84.38 89 ILE A N 1
ATOM 650 C CA . ILE A 1 89 ? 2.303 -12.610 1.047 1.00 84.38 89 ILE A CA 1
ATOM 651 C C . ILE A 1 89 ? 3.562 -13.415 0.700 1.00 84.38 89 ILE A C 1
ATOM 653 O O . ILE A 1 89 ? 3.463 -14.580 0.311 1.00 84.38 89 ILE A O 1
ATOM 657 N N . PHE A 1 90 ? 4.747 -12.829 0.894 1.00 85.88 90 PHE A N 1
ATOM 658 C CA . PHE A 1 90 ? 6.019 -13.508 0.624 1.00 85.88 90 PHE A CA 1
ATOM 659 C C . PHE A 1 90 ? 6.290 -14.661 1.589 1.00 85.88 90 PHE A C 1
ATOM 661 O O . PHE A 1 90 ? 6.767 -15.714 1.168 1.00 85.88 90 PHE A O 1
ATOM 668 N N . ILE A 1 91 ? 5.964 -14.487 2.872 1.00 90.56 91 ILE A N 1
ATOM 669 C CA . ILE A 1 91 ? 6.079 -15.546 3.873 1.00 90.56 91 ILE A CA 1
ATOM 670 C C . ILE A 1 91 ? 5.164 -16.705 3.483 1.00 90.56 91 ILE A C 1
ATOM 672 O O . ILE A 1 91 ? 5.608 -17.852 3.460 1.00 90.56 91 ILE A O 1
ATOM 676 N N . LEU A 1 92 ? 3.886 -16.441 3.207 1.00 89.12 92 LEU A N 1
ATOM 677 C CA . LEU A 1 92 ? 2.880 -17.465 2.928 1.00 89.12 92 LEU A CA 1
ATOM 678 C C . LEU A 1 92 ? 3.179 -18.221 1.629 1.00 89.12 92 LEU A C 1
ATOM 680 O O . LEU A 1 92 ? 3.055 -19.449 1.636 1.00 89.12 92 LEU A O 1
ATOM 684 N N . GLY A 1 93 ? 3.653 -17.538 0.584 1.00 89.00 93 GLY A N 1
ATOM 685 C CA . GLY A 1 93 ? 4.002 -18.158 -0.694 1.00 89.00 93 GLY A CA 1
ATOM 686 C C . GLY A 1 93 ? 2.826 -18.950 -1.272 1.00 89.00 93 GLY A C 1
ATOM 687 O O . GLY A 1 93 ? 1.696 -18.470 -1.288 1.00 89.00 93 GLY A O 1
ATOM 688 N N . ASP A 1 94 ? 3.072 -20.194 -1.685 1.00 89.00 94 ASP A N 1
ATOM 689 C CA . ASP A 1 94 ? 2.049 -21.069 -2.281 1.00 89.00 94 ASP A CA 1
ATOM 690 C C . ASP A 1 94 ? 1.193 -21.838 -1.250 1.00 89.00 94 ASP A C 1
ATOM 692 O O . ASP A 1 94 ? 0.442 -22.751 -1.606 1.00 89.00 94 ASP A O 1
ATOM 696 N N . ARG A 1 95 ? 1.307 -21.522 0.047 1.00 89.69 95 ARG A N 1
ATOM 697 C CA . ARG A 1 95 ? 0.521 -22.198 1.091 1.00 89.69 95 ARG A CA 1
ATOM 698 C C . ARG A 1 95 ? -0.964 -21.828 0.979 1.00 89.69 95 ARG A C 1
ATOM 700 O O . ARG A 1 95 ? -1.284 -20.712 0.583 1.00 89.69 95 ARG A O 1
ATOM 707 N N . PRO A 1 96 ? -1.894 -22.724 1.353 1.00 86.50 96 PRO A N 1
ATOM 708 C CA . PRO A 1 96 ? -3.317 -22.400 1.350 1.00 86.50 96 PRO A CA 1
ATOM 709 C C . PRO A 1 96 ? -3.617 -21.284 2.362 1.00 86.50 96 PRO A C 1
ATOM 711 O O . PRO A 1 96 ? -3.434 -21.460 3.565 1.00 86.50 96 PRO A O 1
ATOM 714 N N . ILE A 1 97 ? -4.088 -20.136 1.866 1.00 89.56 97 ILE A N 1
ATOM 715 C CA . ILE A 1 97 ? -4.446 -18.962 2.673 1.00 89.56 97 ILE A CA 1
ATOM 716 C C . ILE A 1 97 ? -5.962 -18.932 2.869 1.00 89.56 97 ILE A C 1
ATOM 718 O O . ILE A 1 97 ? -6.726 -18.994 1.903 1.00 89.56 97 ILE A O 1
ATOM 722 N N . ARG A 1 98 ? -6.409 -18.783 4.121 1.00 91.25 98 ARG A N 1
ATOM 723 C CA . ARG A 1 98 ? -7.801 -18.439 4.426 1.00 91.25 98 ARG A CA 1
ATOM 724 C C . ARG A 1 98 ? -7.954 -16.922 4.381 1.00 91.25 98 ARG A C 1
ATOM 726 O O . ARG A 1 98 ? -7.577 -16.236 5.326 1.00 91.25 98 ARG A O 1
ATOM 733 N N . TYR A 1 99 ? -8.507 -16.416 3.289 1.00 87.88 99 TYR A N 1
ATOM 734 C CA . TYR A 1 99 ? -8.863 -15.005 3.166 1.00 87.88 99 TYR A CA 1
ATOM 735 C C . TYR A 1 99 ? -10.113 -14.671 3.984 1.00 87.88 99 TYR A C 1
ATOM 737 O O . TYR A 1 99 ? -10.940 -15.548 4.248 1.00 87.88 99 TYR A O 1
ATOM 745 N N . LEU A 1 100 ? -10.250 -13.395 4.343 1.00 87.31 100 LEU A N 1
ATOM 746 C CA . LEU A 1 100 ? -11.489 -12.869 4.903 1.00 87.31 100 LEU A CA 1
ATOM 747 C C . LEU A 1 100 ? -12.586 -12.865 3.835 1.00 87.31 100 LEU A C 1
ATOM 749 O O . LEU A 1 100 ? -12.355 -12.562 2.662 1.00 87.31 100 LEU A O 1
ATOM 753 N N . THR A 1 101 ? -13.790 -13.218 4.256 1.00 90.06 101 THR A N 1
ATOM 754 C CA . THR A 1 101 ? -15.011 -13.123 3.465 1.00 90.06 101 THR A CA 1
ATOM 755 C C . THR A 1 101 ? -15.480 -11.671 3.369 1.00 90.06 101 THR A C 1
ATOM 757 O O . THR A 1 101 ? -15.115 -10.824 4.181 1.00 90.06 101 THR A O 1
ATOM 760 N N . ALA A 1 102 ? -16.340 -11.369 2.393 1.00 87.19 102 ALA A N 1
ATOM 761 C CA . ALA A 1 102 ? -16.915 -10.029 2.257 1.00 87.19 102 ALA A CA 1
ATOM 762 C C . ALA A 1 102 ? -17.709 -9.588 3.506 1.00 87.19 102 ALA A C 1
ATOM 764 O O . ALA A 1 102 ? -17.728 -8.400 3.812 1.00 87.19 102 ALA A O 1
ATOM 765 N N . GLY A 1 103 ? -18.324 -10.534 4.231 1.00 89.75 103 GLY A N 1
ATOM 766 C CA . GLY A 1 103 ? -19.014 -10.266 5.497 1.00 89.75 103 GLY A CA 1
ATOM 767 C C . GLY A 1 103 ? -18.048 -9.867 6.613 1.00 89.75 103 GLY A C 1
ATOM 768 O O . GLY A 1 103 ? -18.224 -8.810 7.204 1.00 89.75 103 GLY A O 1
ATOM 769 N N . GLU A 1 104 ? -16.975 -10.642 6.816 1.00 88.69 104 GLU A N 1
ATOM 770 C CA . GLU A 1 104 ? -15.917 -10.312 7.790 1.00 88.69 104 GLU A CA 1
ATOM 771 C C . GLU A 1 104 ? -15.250 -8.958 7.465 1.00 88.69 104 GLU A C 1
ATOM 773 O O . GLU A 1 104 ? -14.941 -8.184 8.362 1.00 88.69 104 GLU A O 1
ATOM 778 N N . ILE A 1 105 ? -15.053 -8.627 6.181 1.00 87.69 105 ILE A N 1
ATOM 779 C CA . ILE A 1 105 ? -14.504 -7.321 5.770 1.00 87.69 105 ILE A CA 1
ATOM 780 C C . ILE A 1 105 ? -15.482 -6.180 6.080 1.00 87.69 105 ILE A C 1
ATOM 782 O O . ILE A 1 105 ? -15.049 -5.097 6.469 1.00 87.69 105 ILE A O 1
ATOM 786 N N . ALA A 1 106 ? -16.785 -6.394 5.889 1.00 85.88 106 ALA A N 1
ATOM 787 C CA . ALA A 1 106 ? -17.793 -5.384 6.194 1.00 85.88 106 ALA A CA 1
ATOM 788 C C . ALA A 1 106 ? -17.863 -5.086 7.701 1.00 85.88 106 ALA A C 1
ATOM 790 O O . ALA A 1 106 ? -17.977 -3.921 8.066 1.00 85.88 106 ALA A O 1
ATOM 791 N N . GLU A 1 107 ? -17.716 -6.104 8.556 1.00 88.44 107 GLU A N 1
ATOM 792 C CA . GLU A 1 107 ? -17.633 -5.943 10.018 1.00 88.44 107 GLU A CA 1
ATOM 793 C C . GLU A 1 107 ? -16.414 -5.116 10.458 1.00 88.44 107 GLU A C 1
ATOM 795 O O . GLU A 1 107 ? -16.489 -4.382 11.435 1.00 88.44 107 GLU A O 1
ATOM 800 N N . LEU A 1 108 ? -15.295 -5.184 9.730 1.00 84.19 108 LEU A N 1
ATOM 801 C CA . LEU A 1 108 ? -14.102 -4.377 10.024 1.00 84.19 108 LEU A CA 1
ATOM 802 C C . LEU A 1 108 ? -14.215 -2.916 9.557 1.00 84.19 108 LEU A C 1
ATOM 804 O O . LEU A 1 108 ? -13.370 -2.097 9.909 1.00 84.19 108 LEU A O 1
ATOM 808 N N . ARG A 1 109 ? -15.213 -2.598 8.724 1.00 76.19 109 ARG A N 1
ATOM 809 C CA . ARG A 1 109 ? -15.446 -1.252 8.172 1.00 76.19 109 ARG A CA 1
ATOM 810 C C . ARG A 1 109 ? -16.566 -0.487 8.884 1.00 76.19 109 ARG A C 1
ATOM 812 O O . ARG A 1 109 ? -16.772 0.678 8.550 1.00 76.19 109 ARG A O 1
ATOM 819 N N . SER A 1 110 ? -17.312 -1.143 9.777 1.00 58.53 110 SER A N 1
ATOM 820 C CA . SER A 1 110 ? -18.395 -0.547 10.576 1.00 58.53 110 SER A CA 1
ATOM 821 C C . SER A 1 110 ? -17.871 0.136 11.828 1.00 58.53 110 SER A C 1
ATOM 823 O O . SER A 1 110 ? -18.405 1.215 12.161 1.00 58.53 110 SER A O 1
#

Secondary structure (DSSP, 8-state):
----------TTSTT--TT-EEE-TTTTS-S-TTPPPPTT-HHHHHHHHHHTTT-SEEEETTTEEEE--SSHHHHHHHHHHHHHHHHHHHHHTTSPP-PPPHHHHHHTT-

Organism: Escherichia coli (NCBI:txid562)

Radius of gyration: 15.85 Å; chains: 1; bounding box: 40×37×37 Å

pLDDT: mean 70.95, std 21.21, range [23.91, 93.19]